Protein AF-A0A699YP89-F1 (afdb_monomer_lite)

Organism: Haematococcus lacustris (NCBI:txid44745)

Radius of gyration: 20.76 Å; chains: 1; bounding box: 61×24×50 Å

Structure (mmCIF, N/CA/C/O backbone):
data_AF-A0A699YP89-F1
#
_entry.id   AF-A0A699YP89-F1
#
loop_
_atom_site.group_PDB
_atom_site.id
_atom_site.type_symbol
_atom_site.label_atom_id
_atom_site.label_alt_id
_atom_site.label_comp_id
_atom_site.label_asym_id
_atom_site.label_entity_id
_atom_site.label_seq_id
_atom_site.pdbx_PDB_ins_code
_atom_site.Cartn_x
_atom_site.Cartn_y
_atom_site.Cartn_z
_atom_site.occupancy
_atom_site.B_iso_or_equiv
_atom_site.auth_seq_id
_atom_site.auth_comp_id
_atom_site.auth_asym_id
_atom_site.auth_atom_id
_atom_site.pdbx_PDB_model_num
ATOM 1 N N . MET A 1 1 ? 40.215 -1.358 -17.941 1.00 47.22 1 MET A N 1
ATOM 2 C CA . MET A 1 1 ? 39.381 -1.199 -19.157 1.00 47.22 1 MET A CA 1
ATOM 3 C C . MET A 1 1 ? 37.939 -0.944 -18.706 1.00 47.22 1 MET A C 1
ATOM 5 O O . MET A 1 1 ? 37.029 -1.614 -19.156 1.00 47.22 1 MET A O 1
ATOM 9 N N . ASP A 1 2 ? 37.716 0.033 -17.814 1.00 53.31 2 ASP A N 1
ATOM 10 C CA . ASP A 1 2 ? 36.477 0.084 -17.002 1.00 53.31 2 ASP A CA 1
ATOM 11 C C . ASP A 1 2 ? 35.651 1.365 -17.191 1.00 53.31 2 ASP A C 1
ATOM 13 O O . ASP A 1 2 ? 34.589 1.515 -16.600 1.00 53.31 2 ASP A O 1
ATOM 17 N N . ARG A 1 3 ? 36.103 2.293 -18.048 1.00 54.72 3 ARG A N 1
ATOM 18 C CA . ARG A 1 3 ? 35.403 3.567 -18.310 1.00 54.72 3 ARG A CA 1
ATOM 19 C C . ARG A 1 3 ? 34.377 3.519 -19.448 1.00 54.72 3 ARG A C 1
ATOM 21 O O . ARG A 1 3 ? 33.603 4.454 -19.586 1.00 54.72 3 ARG A O 1
ATOM 28 N N . PHE A 1 4 ? 34.337 2.443 -20.235 1.00 47.62 4 PHE A N 1
ATOM 29 C CA . PHE A 1 4 ? 33.404 2.311 -21.364 1.00 47.62 4 PHE A CA 1
ATOM 30 C C . PHE A 1 4 ? 32.101 1.573 -21.012 1.00 47.62 4 PHE A C 1
ATOM 32 O O . PHE A 1 4 ? 31.116 1.715 -21.724 1.00 47.62 4 PHE A O 1
ATOM 39 N N . LEU A 1 5 ? 32.048 0.850 -19.886 1.00 52.62 5 LEU A N 1
ATOM 40 C CA . LEU A 1 5 ? 30.850 0.113 -19.448 1.00 52.62 5 LEU A CA 1
ATOM 41 C C . LEU A 1 5 ? 29.878 0.952 -18.599 1.00 52.62 5 LEU A C 1
ATOM 43 O O . LEU A 1 5 ? 28.834 0.451 -18.187 1.00 52.62 5 LEU A O 1
ATOM 47 N N . THR A 1 6 ? 30.212 2.198 -18.259 1.00 53.28 6 THR A N 1
ATOM 48 C CA . THR A 1 6 ? 29.304 3.113 -17.542 1.00 53.28 6 THR A CA 1
ATOM 49 C C . THR A 1 6 ? 28.465 3.980 -18.483 1.00 53.28 6 THR A C 1
ATOM 51 O O . THR A 1 6 ? 27.383 4.382 -18.077 1.00 53.28 6 THR A O 1
ATOM 54 N N . SER A 1 7 ? 28.903 4.225 -19.728 1.00 54.53 7 SER A N 1
ATOM 55 C CA . SER A 1 7 ? 28.145 5.043 -20.699 1.00 54.53 7 SER A CA 1
ATOM 56 C C . SER A 1 7 ? 26.870 4.345 -21.162 1.00 54.53 7 SER A C 1
ATOM 58 O O . SER A 1 7 ? 25.793 4.928 -21.073 1.00 54.53 7 SER A O 1
ATOM 60 N N . SER A 1 8 ? 26.971 3.066 -21.556 1.00 60.59 8 SER A N 1
ATOM 61 C CA . SER A 1 8 ? 25.817 2.302 -22.045 1.00 60.59 8 SER A CA 1
ATOM 62 C C . SER A 1 8 ? 24.730 2.185 -20.982 1.00 60.59 8 SER A C 1
ATOM 64 O O . SER A 1 8 ? 23.572 2.432 -21.265 1.00 60.59 8 SER A O 1
ATOM 66 N N . ARG A 1 9 ? 25.107 1.940 -19.721 1.00 62.84 9 ARG A N 1
ATOM 67 C CA . ARG A 1 9 ? 24.153 1.858 -18.605 1.00 62.84 9 ARG A CA 1
ATOM 68 C C . ARG A 1 9 ? 23.379 3.156 -18.381 1.00 62.84 9 ARG A C 1
ATOM 70 O O . 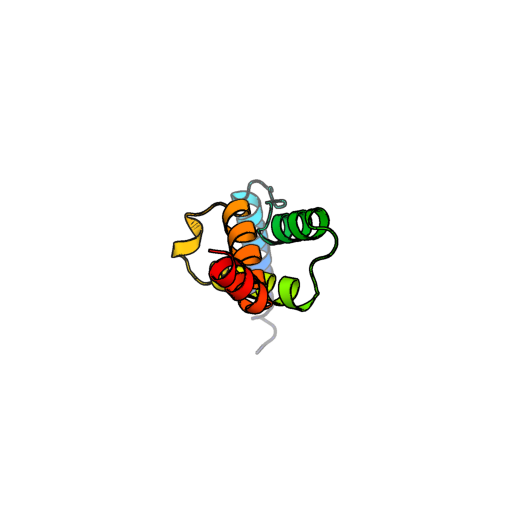ARG A 1 9 ? 22.205 3.084 -18.041 1.00 62.84 9 ARG A O 1
ATOM 77 N N . CYS A 1 10 ? 24.009 4.318 -18.551 1.00 81.00 10 CYS A N 1
ATOM 78 C CA . CYS A 1 10 ? 23.324 5.604 -18.407 1.00 81.00 10 CYS A CA 1
ATOM 79 C C . CYS A 1 10 ? 22.377 5.868 -19.583 1.00 81.00 10 CYS A C 1
ATOM 81 O O . CYS A 1 10 ? 21.238 6.273 -19.366 1.00 81.00 10 CYS A O 1
ATOM 83 N N . GLU A 1 11 ? 22.824 5.605 -20.811 1.00 85.12 11 GLU A N 1
ATOM 84 C CA . GLU A 1 11 ? 21.998 5.741 -22.018 1.00 85.12 11 GLU A CA 1
ATOM 85 C C . GLU A 1 11 ? 20.803 4.771 -21.997 1.00 85.12 11 GLU A C 1
ATOM 87 O O . GLU A 1 11 ? 19.671 5.168 -22.284 1.00 85.12 11 GLU A O 1
ATOM 92 N N . ASP A 1 12 ? 21.031 3.528 -21.571 1.00 87.81 12 ASP A N 1
ATOM 93 C CA . ASP A 1 12 ? 20.002 2.502 -21.399 1.00 87.81 12 ASP A CA 1
ATOM 94 C C . ASP A 1 12 ? 19.013 2.876 -20.285 1.00 87.81 12 ASP A C 1
ATOM 96 O O . ASP A 1 12 ? 17.808 2.687 -20.448 1.00 87.81 12 ASP A O 1
ATOM 100 N N . LEU A 1 13 ? 19.483 3.456 -19.174 1.00 90.12 13 LEU A N 1
ATOM 101 C CA . LEU A 1 13 ? 18.623 3.905 -18.075 1.00 90.12 13 LEU A CA 1
ATOM 102 C C . LEU A 1 13 ? 17.725 5.066 -18.506 1.00 90.12 13 LEU A C 1
ATOM 104 O O . LEU A 1 13 ? 16.527 5.017 -18.247 1.00 90.12 13 LEU A O 1
ATOM 108 N N . VAL A 1 14 ? 18.268 6.059 -19.215 1.00 91.81 14 VAL A N 1
ATOM 109 C CA . VAL A 1 14 ? 17.480 7.184 -19.753 1.00 91.81 14 VAL A CA 1
ATOM 110 C C . VAL A 1 14 ? 16.466 6.693 -20.787 1.00 91.81 14 VAL A C 1
ATOM 112 O O . VAL A 1 14 ? 15.324 7.156 -20.815 1.00 91.81 14 VAL A O 1
ATOM 115 N N . ARG A 1 15 ? 16.839 5.714 -21.620 1.00 93.12 15 ARG A N 1
ATOM 116 C CA . ARG A 1 15 ? 15.904 5.081 -22.558 1.00 93.12 15 ARG A CA 1
ATOM 117 C C . ARG A 1 15 ? 14.782 4.342 -21.823 1.00 93.12 15 ARG A C 1
ATOM 119 O O . ARG A 1 15 ? 13.626 4.460 -22.224 1.00 93.12 15 ARG A O 1
ATOM 126 N N . MET A 1 16 ? 15.104 3.602 -20.763 1.00 94.31 16 MET A N 1
ATOM 127 C CA . MET A 1 16 ? 14.111 2.899 -19.944 1.00 94.31 16 MET A CA 1
ATOM 128 C C . MET A 1 16 ? 13.203 3.869 -19.192 1.00 94.31 16 MET A C 1
ATOM 130 O O . MET A 1 16 ? 11.999 3.641 -19.133 1.00 94.31 16 MET A O 1
ATOM 134 N N . GLU A 1 17 ? 13.751 4.963 -18.669 1.00 93.88 17 GLU A N 1
ATOM 135 C CA . GLU A 1 17 ? 12.985 6.033 -18.035 1.00 93.88 17 GLU A CA 1
ATOM 136 C C . GLU A 1 17 ? 11.932 6.587 -19.002 1.00 93.88 17 GLU A C 1
ATOM 138 O O . GLU A 1 17 ? 10.740 6.568 -18.689 1.00 93.88 17 GLU A O 1
ATOM 143 N N . TRP A 1 18 ? 12.350 6.988 -20.206 1.00 95.56 18 TRP A N 1
ATOM 144 C CA . TRP A 1 18 ? 11.437 7.467 -21.246 1.00 95.56 18 TRP A CA 1
ATOM 145 C C . TRP A 1 18 ? 10.370 6.436 -21.611 1.00 95.56 18 TRP A C 1
ATOM 147 O O . TRP A 1 18 ? 9.191 6.777 -21.676 1.00 95.56 18 TRP A O 1
ATOM 157 N N . LEU A 1 19 ? 10.765 5.175 -21.803 1.00 96.25 19 LEU A N 1
ATOM 158 C CA . LEU A 1 19 ? 9.840 4.093 -22.138 1.00 96.25 19 LEU A CA 1
ATOM 159 C C . LEU A 1 19 ? 8.790 3.901 -21.037 1.00 96.25 19 LEU A C 1
ATOM 161 O O . LEU A 1 19 ? 7.605 3.767 -21.338 1.00 96.25 19 LEU A O 1
ATOM 165 N N . VAL A 1 20 ? 9.193 3.913 -19.766 1.00 94.62 20 VAL A N 1
ATOM 166 C CA . VAL A 1 20 ? 8.273 3.779 -18.628 1.00 94.62 20 VAL A CA 1
ATOM 167 C C . VAL A 1 20 ? 7.320 4.972 -18.561 1.00 94.62 20 VAL A C 1
ATOM 169 O O . VAL A 1 20 ? 6.110 4.769 -18.462 1.00 94.62 20 VAL A O 1
ATOM 172 N N . MET A 1 21 ? 7.824 6.206 -18.663 1.00 95.31 21 MET A N 1
ATOM 173 C CA . MET A 1 21 ? 6.971 7.401 -18.619 1.00 95.31 21 MET A CA 1
ATOM 174 C C . MET A 1 21 ? 5.947 7.432 -19.758 1.00 95.31 21 MET A C 1
ATOM 176 O O . MET A 1 21 ? 4.781 7.762 -19.518 1.00 95.31 21 MET A O 1
ATOM 180 N N . ASP A 1 22 ? 6.364 7.047 -20.966 1.00 96.25 22 ASP A N 1
ATOM 181 C CA . ASP A 1 22 ? 5.499 6.970 -22.143 1.00 96.25 22 ASP A CA 1
ATOM 182 C C . ASP A 1 22 ? 4.404 5.905 -21.965 1.00 96.25 22 ASP A C 1
ATOM 184 O O . ASP A 1 22 ? 3.219 6.196 -22.125 1.00 96.25 22 ASP A O 1
ATOM 188 N N . ASN A 1 23 ? 4.762 4.708 -21.478 1.00 95.62 23 ASN A N 1
ATOM 189 C CA . ASN A 1 23 ? 3.791 3.648 -21.172 1.00 95.62 23 ASN A CA 1
ATOM 190 C C . ASN A 1 23 ? 2.788 4.055 -20.076 1.00 95.62 23 ASN A C 1
ATOM 192 O O . ASN A 1 23 ? 1.611 3.692 -20.138 1.00 95.62 23 ASN A O 1
ATOM 196 N N . LEU A 1 24 ? 3.219 4.838 -19.082 1.00 93.56 24 LEU A N 1
ATOM 197 C CA . LEU A 1 24 ? 2.333 5.383 -18.049 1.00 93.56 24 LEU A CA 1
ATOM 198 C C . LEU A 1 24 ? 1.515 6.596 -18.533 1.00 93.56 24 LEU A C 1
ATOM 200 O O . LEU A 1 24 ? 0.717 7.131 -17.759 1.00 93.56 24 LEU A O 1
ATOM 204 N N . ASN A 1 25 ? 1.673 7.043 -19.786 1.00 94.56 25 ASN A N 1
ATOM 205 C CA . ASN A 1 25 ? 1.068 8.270 -20.317 1.00 94.56 25 ASN A CA 1
ATOM 206 C C . ASN A 1 25 ? 1.338 9.487 -19.415 1.00 94.56 25 ASN A C 1
ATOM 208 O O . ASN A 1 25 ? 0.442 10.301 -19.171 1.00 94.56 25 ASN A O 1
ATOM 212 N N . TRP A 1 26 ? 2.542 9.566 -18.839 1.00 92.56 26 TRP A N 1
ATOM 213 C CA . TRP A 1 26 ? 2.943 10.617 -17.895 1.00 92.56 26 TRP A CA 1
ATOM 214 C C . TRP A 1 26 ? 2.073 10.711 -16.621 1.00 92.56 26 TRP A C 1
ATOM 216 O O . TRP A 1 26 ? 2.145 11.687 -15.870 1.00 92.56 26 TRP A O 1
ATOM 226 N N . ARG A 1 27 ? 1.264 9.684 -16.314 1.00 92.62 27 ARG A N 1
ATOM 227 C CA . ARG A 1 27 ? 0.416 9.623 -15.111 1.00 92.62 27 ARG A CA 1
ATOM 228 C C . ARG A 1 27 ? 1.187 9.064 -13.914 1.00 92.62 27 ARG A C 1
ATOM 230 O O . ARG A 1 27 ? 0.948 7.951 -13.464 1.00 92.62 27 ARG A O 1
ATOM 237 N N . LEU A 1 28 ? 2.088 9.875 -13.367 1.00 88.81 28 LEU A N 1
ATOM 238 C CA . LEU A 1 28 ? 2.959 9.496 -12.241 1.00 88.81 28 LEU A CA 1
ATOM 239 C C . LEU A 1 28 ? 2.286 9.622 -10.859 1.00 88.81 28 LEU A C 1
ATOM 241 O O . LEU A 1 28 ? 2.799 9.124 -9.861 1.00 88.81 28 LEU A O 1
ATOM 245 N N . ARG A 1 29 ? 1.136 10.303 -10.773 1.00 87.25 29 ARG A N 1
ATOM 246 C CA . ARG A 1 29 ? 0.419 10.559 -9.513 1.00 87.25 29 ARG A CA 1
ATOM 247 C C . ARG A 1 29 ? -0.715 9.554 -9.304 1.00 87.25 29 ARG A C 1
ATOM 249 O O . ARG A 1 29 ? -1.889 9.918 -9.336 1.00 87.25 29 ARG A O 1
ATOM 256 N N . THR A 1 30 ? -0.372 8.290 -9.094 1.00 86.81 30 THR A N 1
ATOM 257 C CA . THR A 1 30 ? -1.346 7.264 -8.699 1.00 86.81 30 THR A CA 1
ATOM 258 C C . THR A 1 30 ? -1.472 7.201 -7.175 1.00 86.81 30 THR A C 1
ATOM 260 O O . THR A 1 30 ? -0.450 7.239 -6.486 1.00 86.81 30 THR A O 1
ATOM 263 N N . PRO A 1 31 ? -2.693 7.109 -6.617 1.00 87.31 31 PRO A N 1
ATOM 264 C CA . PRO A 1 31 ? -2.878 7.020 -5.174 1.00 87.31 31 PRO A CA 1
ATOM 265 C C . PRO A 1 31 ? -2.277 5.715 -4.648 1.00 87.31 31 PRO A C 1
ATOM 267 O O . PRO A 1 31 ? -2.643 4.627 -5.084 1.00 87.31 31 PRO A O 1
ATOM 270 N N . THR A 1 32 ? -1.357 5.831 -3.697 1.00 89.88 32 THR A N 1
ATOM 271 C CA . THR A 1 32 ? -0.745 4.687 -3.016 1.00 89.88 32 THR A CA 1
ATOM 272 C C . THR A 1 32 ? -1.590 4.261 -1.813 1.00 89.88 32 THR A C 1
ATOM 274 O O . THR A 1 32 ? -2.302 5.094 -1.241 1.00 89.88 32 THR A O 1
ATOM 277 N N . PRO A 1 33 ? -1.494 3.001 -1.349 1.00 90.25 33 PRO A N 1
ATOM 278 C CA . PRO A 1 33 ? -2.180 2.565 -0.128 1.00 90.25 33 PRO A CA 1
ATOM 279 C C . PRO A 1 33 ? -1.779 3.402 1.101 1.00 90.25 33 PRO A C 1
ATOM 281 O O . PRO A 1 33 ? -2.615 3.670 1.961 1.00 90.25 33 PRO A O 1
ATOM 284 N N . TYR A 1 34 ? -0.557 3.942 1.132 1.00 91.00 34 TYR A N 1
ATOM 285 C CA . TYR A 1 34 ? -0.114 4.902 2.151 1.00 91.00 34 TYR A CA 1
ATOM 286 C C . TYR A 1 34 ? -0.908 6.211 2.164 1.00 91.00 34 TYR A C 1
ATOM 288 O O . TYR A 1 34 ? -1.128 6.779 3.231 1.00 91.00 34 TYR A O 1
ATOM 296 N N . SER A 1 35 ? -1.369 6.683 1.000 1.00 91.88 35 SER A N 1
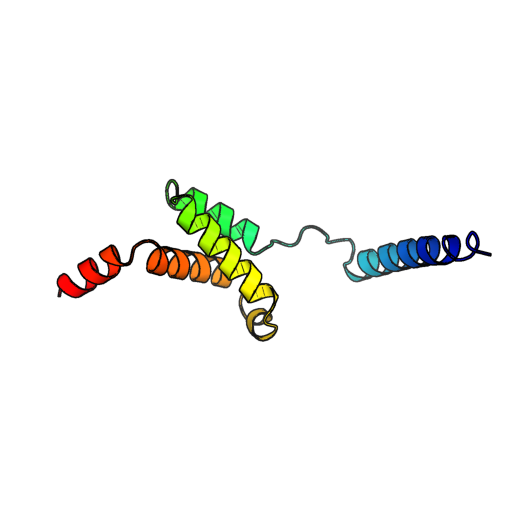ATOM 297 C CA . SER A 1 35 ? -2.187 7.900 0.915 1.00 91.88 35 SER A CA 1
ATOM 298 C C . SER A 1 35 ? -3.507 7.720 1.676 1.00 91.88 35 SER A C 1
ATOM 300 O O . SER A 1 35 ? -3.930 8.608 2.414 1.00 91.88 35 SER A O 1
ATOM 302 N N . PHE A 1 36 ? -4.121 6.537 1.556 1.00 92.38 36 PHE A N 1
ATOM 303 C CA . PHE A 1 36 ? -5.323 6.170 2.308 1.00 92.38 36 PHE A CA 1
ATOM 304 C C . PHE A 1 36 ? -5.029 5.896 3.783 1.00 92.38 36 PHE A C 1
ATOM 306 O O . PHE A 1 36 ? -5.810 6.306 4.636 1.00 92.38 36 PHE A O 1
ATOM 313 N N . LEU A 1 37 ? -3.894 5.267 4.103 1.00 90.06 37 LEU A N 1
ATOM 314 C CA . LEU A 1 37 ? -3.476 5.036 5.488 1.00 90.06 37 LEU A CA 1
ATOM 315 C C . LEU A 1 37 ? -3.344 6.366 6.246 1.00 90.06 37 LEU A C 1
ATOM 317 O O . LEU A 1 37 ? -3.911 6.519 7.326 1.00 90.06 37 LEU A O 1
ATOM 321 N N . HIS A 1 38 ? -2.682 7.360 5.645 1.00 88.62 38 HIS A N 1
ATOM 322 C CA . HIS A 1 38 ? -2.563 8.699 6.223 1.00 88.62 38 HIS A CA 1
ATOM 323 C C . HIS A 1 38 ? -3.932 9.375 6.399 1.00 88.62 38 HIS A C 1
ATOM 325 O O . HIS A 1 38 ? -4.208 9.942 7.457 1.00 88.62 38 HIS A O 1
ATOM 331 N N . LEU A 1 39 ? -4.816 9.268 5.397 1.00 90.50 39 LEU A N 1
ATOM 332 C CA . LEU A 1 39 ? -6.182 9.798 5.464 1.00 90.50 39 LEU A CA 1
ATOM 333 C C . LEU A 1 39 ? -6.976 9.185 6.630 1.00 90.50 39 LEU A C 1
ATOM 335 O O . LEU A 1 39 ? -7.602 9.906 7.406 1.00 90.50 39 LEU A O 1
ATOM 339 N N . TYR A 1 40 ? -6.934 7.861 6.775 1.00 90.38 40 TYR A N 1
ATOM 340 C CA . TYR A 1 40 ? -7.629 7.158 7.849 1.00 90.38 40 TYR A CA 1
ATOM 341 C C . TYR A 1 40 ? -7.028 7.482 9.216 1.00 90.38 40 TYR A C 1
ATOM 343 O O . TYR A 1 40 ? -7.766 7.791 10.145 1.00 90.38 40 TYR A O 1
ATOM 351 N N . CYS A 1 41 ? -5.702 7.514 9.340 1.00 87.19 41 CYS A N 1
ATOM 352 C CA . CYS A 1 41 ? -5.041 7.900 10.584 1.00 87.19 41 CYS A CA 1
ATOM 353 C C . CYS A 1 41 ? -5.441 9.312 11.042 1.00 87.19 41 CYS A C 1
ATOM 355 O O . CYS A 1 41 ? -5.662 9.535 12.235 1.00 87.19 41 CYS A O 1
ATOM 357 N N . PHE A 1 42 ? -5.563 10.253 10.100 1.00 86.38 42 PHE A N 1
ATOM 358 C CA . PHE A 1 42 ? -6.044 11.603 10.383 1.00 86.38 42 PHE A CA 1
ATOM 359 C C . PHE A 1 42 ? -7.518 11.601 10.823 1.00 86.38 42 PHE A C 1
ATOM 361 O O . PHE A 1 42 ? -7.869 12.260 11.800 1.00 86.38 42 PHE A O 1
ATOM 368 N N . GLY A 1 43 ? -8.369 10.814 10.156 1.00 85.12 43 GLY A N 1
ATOM 369 C CA . GLY A 1 43 ? -9.791 10.685 10.493 1.00 85.12 43 GLY A CA 1
ATOM 370 C C . GLY A 1 43 ? -10.077 10.010 11.841 1.00 85.12 43 GLY A C 1
ATOM 371 O O . GLY A 1 43 ? -11.068 10.343 12.484 1.00 85.12 43 GLY A O 1
ATOM 372 N N . LEU A 1 44 ? -9.212 9.100 12.303 1.00 79.00 44 LEU A N 1
ATOM 373 C CA . LEU A 1 44 ? -9.374 8.363 13.567 1.00 79.00 44 LEU A CA 1
ATOM 374 C C . LEU A 1 44 ? -8.895 9.124 14.828 1.00 79.00 44 LEU A C 1
ATOM 376 O O . LEU A 1 44 ? -8.820 8.525 15.898 1.00 79.00 44 LEU A O 1
ATOM 380 N N . ALA A 1 45 ? -8.599 10.427 14.735 1.00 66.50 45 ALA A N 1
ATOM 381 C CA . ALA A 1 45 ? -8.202 11.280 15.866 1.00 66.50 45 ALA A CA 1
ATOM 382 C C . ALA A 1 45 ? -6.944 10.791 16.625 1.00 66.50 45 ALA A C 1
ATOM 384 O O . ALA A 1 45 ? -6.961 10.573 17.834 1.00 66.50 45 ALA A O 1
ATOM 385 N N . SER A 1 46 ?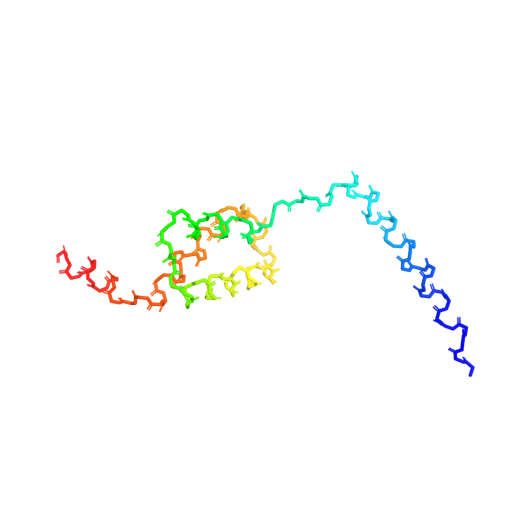 -5.824 10.705 15.895 1.00 66.19 46 SER A N 1
ATOM 386 C CA . SER A 1 46 ? -4.487 10.327 16.384 1.00 66.19 46 SER A CA 1
ATOM 387 C C . SER A 1 46 ? -4.370 8.850 16.772 1.00 66.19 46 SER A C 1
ATOM 389 O O . SER A 1 46 ? -4.465 8.453 17.936 1.00 66.19 46 SER A O 1
ATOM 391 N N . CYS A 1 47 ? -4.130 8.005 15.764 1.00 72.50 47 CYS A N 1
ATOM 392 C CA . CYS A 1 47 ? -3.727 6.624 16.004 1.00 72.50 47 CYS A CA 1
ATOM 393 C C . CYS A 1 47 ? -2.378 6.600 16.741 1.00 72.50 47 CYS A C 1
ATOM 395 O O . CYS A 1 47 ? -1.467 7.348 16.378 1.00 72.50 47 CYS A O 1
ATOM 397 N N . PRO A 1 48 ? -2.201 5.728 17.746 1.00 83.62 48 PRO A N 1
ATOM 398 C CA . PRO A 1 48 ? -0.918 5.603 18.415 1.00 83.62 48 PRO A CA 1
ATOM 399 C C . PRO A 1 48 ? 0.147 5.156 17.404 1.00 83.62 48 PRO A C 1
ATOM 401 O O . PRO A 1 48 ? -0.100 4.280 16.574 1.00 83.62 48 PRO A O 1
ATOM 404 N N . VAL A 1 49 ? 1.346 5.736 17.506 1.00 85.38 49 VAL A N 1
ATOM 405 C CA . VAL A 1 49 ? 2.521 5.426 16.667 1.00 85.38 49 VAL A CA 1
ATOM 406 C C . VAL A 1 49 ? 2.716 3.921 16.404 1.00 85.38 49 VAL A C 1
ATOM 408 O O . VAL A 1 49 ? 2.859 3.564 15.235 1.00 85.38 49 VAL A O 1
ATOM 411 N N . PRO A 1 50 ? 2.649 3.007 17.400 1.00 85.88 50 PRO A N 1
ATOM 412 C CA . PRO A 1 50 ? 2.792 1.569 17.141 1.00 85.88 50 PRO A CA 1
ATOM 413 C C . PRO A 1 50 ? 1.743 1.003 16.172 1.00 85.88 50 PRO A C 1
ATOM 415 O O . PRO A 1 50 ? 2.059 0.121 15.375 1.00 85.88 50 PRO A O 1
ATOM 418 N N . THR A 1 51 ? 0.513 1.522 16.179 1.00 86.81 51 THR A N 1
ATOM 419 C CA . THR A 1 51 ? -0.529 1.104 15.230 1.00 86.81 51 THR A CA 1
ATOM 420 C C . THR A 1 51 ? -0.224 1.590 13.817 1.00 86.81 51 THR A C 1
ATOM 422 O O . THR A 1 51 ? -0.431 0.853 12.861 1.00 86.81 51 THR A O 1
ATOM 425 N N . ILE A 1 52 ? 0.314 2.801 13.667 1.00 89.44 52 ILE A N 1
ATOM 426 C CA . ILE A 1 52 ? 0.703 3.324 12.352 1.00 89.44 52 ILE A CA 1
ATOM 427 C C . ILE A 1 52 ? 1.866 2.501 11.788 1.00 89.44 52 ILE A C 1
ATOM 429 O O . ILE A 1 52 ? 1.808 2.072 10.641 1.00 89.44 52 ILE A O 1
ATOM 433 N N . CYS A 1 53 ? 2.892 2.222 12.598 1.00 90.75 53 CYS A N 1
ATOM 434 C CA . CYS A 1 53 ? 4.038 1.412 12.179 1.00 90.75 53 CYS A CA 1
ATOM 435 C C . CYS A 1 53 ? 3.623 -0.009 11.769 1.00 90.75 53 CYS A C 1
ATOM 437 O O . CYS A 1 53 ? 4.064 -0.501 10.733 1.00 90.75 53 CYS A O 1
ATOM 439 N N . THR A 1 54 ? 2.751 -0.653 12.550 1.00 91.44 54 THR A N 1
ATOM 440 C CA . THR A 1 54 ? 2.242 -1.997 12.223 1.00 91.44 54 THR A CA 1
ATOM 441 C C . THR A 1 54 ? 1.347 -1.986 10.985 1.00 91.44 54 THR A C 1
ATOM 443 O O . THR A 1 54 ? 1.481 -2.870 10.144 1.00 91.44 54 THR A O 1
ATOM 446 N N . ALA A 1 55 ? 0.496 -0.971 10.804 1.00 92.44 55 ALA A N 1
ATOM 447 C CA . ALA A 1 55 ? -0.307 -0.826 9.591 1.00 92.44 55 ALA A CA 1
ATOM 448 C C . ALA A 1 55 ? 0.569 -0.610 8.344 1.00 92.44 55 ALA A C 1
ATOM 450 O O . ALA A 1 55 ? 0.342 -1.267 7.330 1.00 92.44 55 ALA A O 1
ATOM 451 N N . SER A 1 56 ? 1.591 0.251 8.416 1.00 92.75 56 SER A N 1
ATOM 452 C CA . SER A 1 56 ? 2.546 0.463 7.316 1.00 92.75 56 SER A CA 1
ATOM 453 C C . SER A 1 56 ? 3.288 -0.824 6.955 1.00 92.75 56 SER A C 1
ATOM 455 O O . SER A 1 56 ? 3.368 -1.168 5.780 1.00 92.75 56 SER A O 1
ATOM 457 N N . PHE A 1 57 ? 3.742 -1.582 7.957 1.00 94.12 57 PHE A N 1
ATOM 458 C CA . PHE A 1 57 ? 4.382 -2.882 7.747 1.00 94.12 57 PHE A CA 1
ATOM 459 C C . PHE A 1 57 ? 3.458 -3.888 7.041 1.00 94.12 57 PHE A C 1
ATOM 461 O O . PHE A 1 57 ? 3.879 -4.580 6.117 1.00 94.12 57 PHE A O 1
ATOM 468 N N . LEU A 1 58 ? 2.179 -3.954 7.427 1.00 93.25 58 LEU A N 1
ATOM 469 C CA . LEU A 1 58 ? 1.205 -4.836 6.775 1.00 93.25 58 LEU A CA 1
ATOM 470 C C . LEU A 1 58 ? 0.918 -4.423 5.325 1.00 93.25 58 LEU A C 1
ATOM 472 O O . LEU A 1 58 ? 0.737 -5.289 4.470 1.00 93.25 58 LEU A O 1
ATOM 476 N N . VAL A 1 59 ? 0.900 -3.119 5.032 1.00 93.75 59 VAL A N 1
ATOM 477 C CA . VAL A 1 59 ? 0.770 -2.617 3.655 1.00 93.75 59 VAL A CA 1
ATOM 478 C C . VAL A 1 59 ? 1.982 -3.009 2.808 1.00 93.75 59 VAL A C 1
ATOM 480 O O . VAL A 1 59 ? 1.803 -3.440 1.671 1.00 93.75 59 VAL A O 1
ATOM 483 N N . GLU A 1 60 ? 3.197 -2.912 3.349 1.00 93.31 60 GLU A N 1
ATOM 484 C CA . GLU A 1 60 ? 4.424 -3.353 2.665 1.00 93.31 60 GLU A CA 1
ATOM 485 C C . GLU A 1 60 ? 4.410 -4.851 2.391 1.00 93.31 60 GLU A C 1
ATOM 487 O O . GLU A 1 60 ? 4.721 -5.283 1.281 1.00 93.31 60 GLU A O 1
ATOM 492 N N . LEU A 1 61 ? 3.975 -5.642 3.371 1.00 93.25 61 LEU A N 1
ATOM 493 C CA . LEU A 1 61 ? 3.831 -7.082 3.210 1.00 93.25 61 LEU A CA 1
ATOM 494 C C . LEU A 1 61 ? 2.826 -7.426 2.103 1.00 93.25 61 LEU A C 1
ATOM 496 O O . LEU A 1 61 ? 3.073 -8.324 1.302 1.00 93.25 61 LEU A O 1
ATOM 500 N N . ALA A 1 62 ? 1.724 -6.679 2.011 1.00 92.06 62 ALA A N 1
ATOM 501 C CA . ALA A 1 62 ? 0.736 -6.869 0.959 1.00 92.06 62 ALA A CA 1
ATOM 502 C C . ALA A 1 62 ? 1.258 -6.483 -0.438 1.00 92.06 62 ALA A C 1
ATOM 504 O O . ALA A 1 62 ? 0.779 -7.026 -1.424 1.00 92.06 62 ALA A O 1
ATOM 505 N N . LEU A 1 63 ? 2.252 -5.595 -0.558 1.00 90.62 63 LEU A N 1
ATOM 506 C CA . LEU A 1 63 ? 2.887 -5.291 -1.851 1.00 90.62 63 LEU A CA 1
ATOM 507 C C . LEU A 1 63 ? 3.804 -6.420 -2.346 1.00 90.62 63 LEU A C 1
ATOM 509 O O . LEU A 1 63 ? 4.042 -6.520 -3.548 1.00 90.62 63 LEU A O 1
ATOM 513 N N . LEU A 1 64 ? 4.317 -7.258 -1.440 1.00 93.25 64 LEU A N 1
ATOM 514 C CA . LEU A 1 64 ? 5.145 -8.415 -1.791 1.00 93.25 64 LEU A CA 1
ATOM 515 C C . LEU A 1 64 ? 4.315 -9.589 -2.323 1.00 93.25 64 LEU A C 1
ATOM 517 O O . LEU A 1 64 ? 4.826 -10.401 -3.096 1.00 93.25 64 LEU A O 1
ATOM 521 N N . ASP A 1 65 ? 3.048 -9.688 -1.918 1.00 92.50 65 ASP A N 1
ATOM 522 C CA . ASP A 1 65 ? 2.150 -10.748 -2.361 1.00 92.50 65 ASP A CA 1
ATOM 523 C C . ASP A 1 65 ? 1.335 -10.318 -3.589 1.00 92.50 65 ASP A C 1
ATOM 525 O O . ASP A 1 65 ? 0.444 -9.471 -3.521 1.00 92.50 65 ASP A O 1
ATOM 529 N N . TYR A 1 66 ? 1.583 -10.968 -4.727 1.00 92.50 66 TYR A N 1
ATOM 530 C CA . TYR A 1 66 ? 0.841 -10.715 -5.963 1.00 92.50 66 TYR A CA 1
ATOM 531 C C . TYR A 1 66 ? -0.661 -10.992 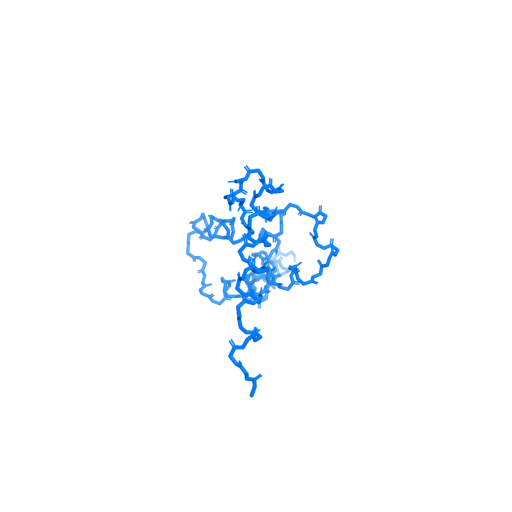-5.842 1.00 92.50 66 TYR A C 1
ATOM 533 O O . TYR A 1 66 ? -1.450 -10.404 -6.587 1.00 92.50 66 TYR A O 1
ATOM 541 N N . SER A 1 67 ? -1.082 -11.849 -4.905 1.00 91.94 67 SER A N 1
ATOM 542 C CA . SER A 1 67 ? -2.503 -12.105 -4.659 1.00 91.94 67 SER A CA 1
ATOM 543 C C . SER A 1 67 ? -3.247 -10.834 -4.218 1.00 91.94 67 SER A C 1
ATOM 545 O O . SER A 1 67 ? -4.441 -10.679 -4.503 1.00 91.94 67 SER A O 1
ATOM 547 N N . MET A 1 68 ? -2.524 -9.883 -3.610 1.00 88.75 68 MET A N 1
ATOM 548 C CA . MET A 1 68 ? -3.085 -8.669 -3.027 1.00 88.75 68 MET A CA 1
ATOM 549 C C . MET A 1 68 ? -3.454 -7.576 -4.027 1.00 88.75 68 MET A C 1
ATOM 551 O O . MET A 1 68 ? -4.280 -6.715 -3.715 1.00 88.75 68 MET A O 1
ATOM 555 N N . LEU A 1 69 ? -2.961 -7.664 -5.266 1.00 87.88 69 LEU A N 1
ATOM 556 C CA . LEU A 1 69 ? -3.311 -6.752 -6.365 1.00 87.88 69 LEU A CA 1
ATOM 557 C C . LEU A 1 69 ? -4.794 -6.811 -6.766 1.00 87.88 69 LEU A C 1
ATOM 559 O O . LEU A 1 69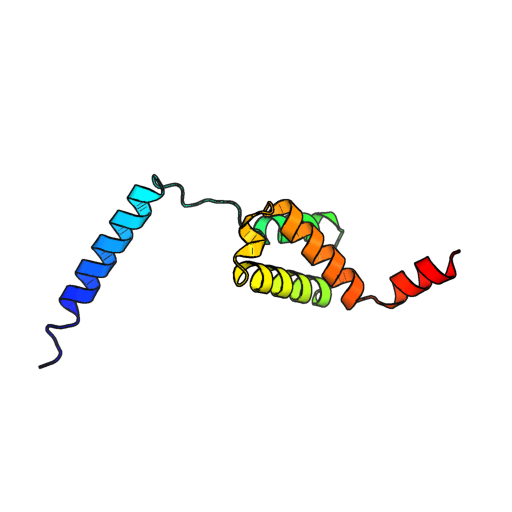 ? -5.280 -5.914 -7.453 1.00 87.88 69 LEU A O 1
ATOM 563 N N . ARG A 1 70 ? -5.528 -7.851 -6.348 1.00 92.44 70 ARG A N 1
ATOM 564 C CA . ARG A 1 70 ? -6.970 -7.974 -6.609 1.00 92.44 70 ARG A CA 1
ATOM 565 C C . ARG A 1 70 ? -7.808 -6.968 -5.810 1.00 92.44 70 ARG A C 1
ATOM 567 O O . ARG A 1 70 ? -8.928 -6.659 -6.220 1.00 92.44 70 ARG A O 1
ATOM 574 N N . TRP A 1 71 ? -7.309 -6.487 -4.672 1.00 91.62 71 TRP A N 1
ATOM 575 C CA . TRP A 1 71 ? -8.044 -5.579 -3.790 1.00 91.62 71 TRP A CA 1
ATOM 576 C C . TRP A 1 71 ? -7.687 -4.111 -4.054 1.00 91.62 71 TRP A C 1
ATOM 578 O O . TRP A 1 71 ? -6.583 -3.776 -4.469 1.00 91.62 71 TRP A O 1
ATOM 588 N N . SER A 1 72 ? -8.634 -3.208 -3.784 1.00 92.00 72 SER A N 1
ATOM 589 C CA . SER A 1 72 ? -8.394 -1.764 -3.881 1.00 92.00 72 SER A CA 1
ATOM 590 C C . SER A 1 72 ? -7.421 -1.299 -2.792 1.00 92.00 72 SER A C 1
ATOM 592 O O . SER A 1 72 ? -7.476 -1.768 -1.650 1.00 92.00 72 SER A O 1
ATOM 594 N N . TYR A 1 73 ? -6.596 -0.296 -3.100 1.00 91.88 73 TYR A N 1
ATOM 595 C CA . TYR A 1 73 ? -5.696 0.333 -2.129 1.00 91.88 73 TYR A CA 1
ATOM 596 C C . TYR A 1 73 ? -6.427 0.887 -0.896 1.00 91.88 73 TYR A C 1
ATOM 598 O O . TYR A 1 73 ? -5.883 0.838 0.204 1.00 91.88 73 TYR A O 1
ATOM 606 N N . SER A 1 74 ? -7.672 1.355 -1.050 1.00 93.00 74 SER A N 1
ATOM 607 C CA . SER A 1 74 ? -8.507 1.811 0.071 1.00 93.00 74 SER A CA 1
ATOM 608 C C . SER A 1 74 ? -8.903 0.665 1.006 1.00 93.00 74 SER A C 1
ATOM 610 O O . SER A 1 74 ? -8.755 0.773 2.222 1.00 93.00 74 SER A O 1
ATOM 612 N N . THR A 1 75 ? -9.353 -0.462 0.444 1.00 93.06 75 THR A N 1
ATOM 613 C CA . THR A 1 75 ? -9.737 -1.652 1.217 1.00 93.06 75 THR A CA 1
ATOM 614 C C . THR A 1 75 ? -8.542 -2.280 1.922 1.00 93.06 75 THR A C 1
ATOM 616 O O . THR A 1 75 ? -8.654 -2.675 3.080 1.00 93.06 75 THR A O 1
ATOM 619 N N . LEU A 1 76 ? -7.388 -2.306 1.255 1.00 93.94 76 LEU A N 1
ATOM 620 C CA . LEU A 1 76 ? -6.141 -2.829 1.804 1.00 93.94 76 LEU A CA 1
ATOM 621 C C . LEU A 1 76 ? -5.662 -1.964 2.980 1.00 93.94 76 LEU A C 1
ATOM 623 O O . LEU A 1 76 ? -5.368 -2.492 4.050 1.00 93.94 76 LEU A O 1
ATOM 627 N N . ALA A 1 77 ? -5.672 -0.635 2.827 1.00 92.94 77 ALA A N 1
ATOM 628 C CA . ALA A 1 77 ? -5.306 0.287 3.902 1.00 92.94 77 ALA A CA 1
ATOM 629 C C . ALA A 1 77 ? -6.253 0.189 5.113 1.00 92.94 77 ALA A C 1
ATOM 631 O O . ALA A 1 77 ? -5.793 0.183 6.255 1.00 92.94 77 ALA A O 1
ATOM 632 N N . ALA A 1 78 ? -7.565 0.065 4.884 1.00 91.88 78 ALA A N 1
ATOM 633 C CA . ALA A 1 78 ? -8.535 -0.119 5.962 1.00 91.88 78 ALA A CA 1
ATOM 634 C C . ALA A 1 78 ? -8.318 -1.449 6.708 1.00 91.88 78 ALA A C 1
ATOM 636 O O . ALA A 1 78 ? -8.276 -1.465 7.939 1.00 91.88 78 ALA A O 1
ATOM 637 N N . ALA A 1 79 ? -8.116 -2.552 5.978 1.00 92.50 79 ALA A N 1
ATOM 638 C CA . ALA A 1 79 ? -7.837 -3.862 6.565 1.00 92.50 79 ALA A CA 1
ATOM 639 C C . ALA A 1 79 ? -6.538 -3.860 7.388 1.00 92.50 79 ALA A C 1
ATOM 641 O O . ALA A 1 79 ? -6.518 -4.388 8.500 1.00 92.50 79 ALA A O 1
ATOM 642 N N . ALA A 1 80 ? -5.483 -3.212 6.885 1.00 92.56 80 ALA A N 1
ATOM 643 C CA . ALA A 1 80 ? -4.211 -3.075 7.590 1.00 92.56 80 ALA A CA 1
ATOM 644 C C . ALA A 1 80 ? -4.364 -2.324 8.922 1.00 92.56 80 ALA A C 1
ATOM 646 O O . ALA A 1 80 ? -3.827 -2.766 9.935 1.00 92.56 80 ALA A O 1
ATOM 647 N N . ILE A 1 81 ? -5.140 -1.234 8.955 1.00 91.19 81 ILE A N 1
ATOM 648 C CA . ILE A 1 81 ? -5.413 -0.477 10.190 1.00 91.19 81 ILE A CA 1
ATOM 649 C C . ILE A 1 81 ? -6.194 -1.325 11.197 1.00 91.19 81 ILE A C 1
ATOM 651 O O . ILE A 1 81 ? -5.849 -1.353 12.378 1.00 91.19 81 ILE A O 1
ATOM 655 N N . VAL A 1 82 ? -7.216 -2.056 10.746 1.00 89.75 82 VAL A N 1
ATOM 656 C CA . VAL A 1 82 ? -7.988 -2.953 11.619 1.00 89.75 82 VAL A CA 1
ATOM 657 C C . VAL A 1 82 ? -7.091 -4.052 12.199 1.00 89.75 82 VAL A C 1
ATOM 659 O O . VAL A 1 82 ? -7.072 -4.248 13.414 1.00 89.75 82 VAL A O 1
ATOM 662 N N . ALA A 1 83 ? -6.286 -4.717 11.370 1.00 90.94 83 ALA A N 1
ATOM 663 C CA . ALA A 1 83 ? -5.342 -5.745 11.811 1.00 90.94 83 ALA A CA 1
ATOM 664 C C . ALA A 1 83 ? -4.273 -5.194 12.778 1.00 90.94 83 ALA A C 1
ATOM 666 O O . ALA A 1 83 ? -3.956 -5.820 13.796 1.00 90.94 83 ALA A O 1
ATOM 667 N N . ALA A 1 84 ? -3.765 -3.990 12.515 1.00 90.56 84 ALA A N 1
ATOM 668 C CA . ALA A 1 84 ? -2.832 -3.282 13.387 1.00 90.56 84 ALA A CA 1
ATOM 669 C C . ALA A 1 84 ? -3.451 -2.941 14.753 1.00 90.56 84 ALA A C 1
ATOM 671 O O . ALA A 1 84 ? -2.805 -3.113 15.795 1.00 90.56 84 ALA A O 1
ATOM 672 N N . HIS A 1 85 ? -4.715 -2.505 14.775 1.00 86.38 85 HIS A N 1
ATOM 673 C CA . HIS A 1 85 ? -5.453 -2.251 16.013 1.00 86.38 85 HIS A CA 1
ATOM 674 C C . HIS A 1 85 ? -5.656 -3.525 16.834 1.00 86.38 85 HIS A C 1
ATOM 676 O O . HIS A 1 85 ? -5.429 -3.492 18.045 1.00 86.38 85 HIS A O 1
ATOM 682 N N . LEU A 1 86 ? -6.024 -4.636 16.189 1.00 84.31 86 LEU A N 1
ATOM 683 C CA . LEU A 1 86 ? -6.184 -5.938 16.846 1.00 84.31 86 LEU A CA 1
ATOM 684 C C . LEU A 1 86 ? -4.866 -6.427 17.467 1.00 84.31 86 LEU A C 1
ATOM 686 O O . LEU A 1 86 ? -4.860 -6.924 18.590 1.00 84.31 86 LEU A O 1
ATOM 690 N N . THR A 1 87 ? -3.748 -6.221 16.769 1.00 85.00 87 THR A N 1
ATOM 691 C CA . THR A 1 87 ? -2.414 -6.650 17.222 1.00 85.00 87 THR A CA 1
ATOM 692 C C . THR A 1 87 ? -1.879 -5.780 18.367 1.00 85.00 87 THR A C 1
ATOM 694 O O . THR A 1 87 ? -1.280 -6.289 19.310 1.00 85.00 87 THR A O 1
ATOM 697 N N . THR A 1 88 ? -2.107 -4.461 18.315 1.00 77.75 88 THR A N 1
ATOM 698 C CA . THR A 1 88 ? -1.585 -3.503 19.311 1.00 77.75 88 THR A CA 1
ATOM 699 C C . THR A 1 88 ? -2.450 -3.435 20.579 1.00 77.75 88 THR A C 1
ATOM 701 O O . THR A 1 88 ? -1.932 -3.199 21.670 1.00 77.75 88 THR A O 1
ATOM 704 N N . ARG A 1 89 ? -3.775 -3.620 20.465 1.00 67.88 89 ARG A N 1
ATOM 705 C CA . ARG A 1 89 ? -4.732 -3.585 21.587 1.00 67.88 89 ARG A CA 1
ATOM 706 C C . ARG A 1 89 ? -5.509 -4.906 21.706 1.00 67.88 89 ARG A C 1
ATOM 708 O O . ARG A 1 89 ? -6.725 -4.906 21.503 1.00 67.88 89 ARG A O 1
ATOM 715 N N . PRO A 1 90 ? -4.875 -6.009 22.147 1.00 60.66 90 PRO A N 1
ATOM 716 C CA . PRO A 1 90 ? -5.596 -7.264 22.393 1.00 60.66 90 PRO A CA 1
ATOM 717 C C . PRO A 1 90 ? -6.703 -7.108 23.458 1.00 60.66 90 PRO A C 1
ATOM 719 O O . PRO A 1 90 ? -7.720 -7.795 23.422 1.00 60.66 90 PRO A O 1
ATOM 722 N N . GLN A 1 91 ? -6.546 -6.143 24.372 1.00 54.56 91 GLN A N 1
ATOM 723 C CA . GLN A 1 91 ? -7.476 -5.855 25.471 1.00 54.56 91 GLN A CA 1
ATOM 724 C C . GLN A 1 91 ? -8.867 -5.392 25.001 1.00 54.56 91 GLN A C 1
ATOM 726 O O . GLN A 1 91 ? -9.858 -5.695 25.653 1.00 54.56 91 GLN A O 1
ATOM 731 N N . GLN A 1 92 ? -8.981 -4.689 23.866 1.00 58.09 92 GLN A N 1
ATOM 732 C CA . GLN A 1 92 ? -10.296 -4.260 23.365 1.00 58.09 92 GLN A CA 1
ATOM 733 C C . GLN A 1 92 ? -11.103 -5.408 22.760 1.00 58.09 92 GLN A C 1
ATOM 735 O O . GLN A 1 92 ? -12.326 -5.388 22.839 1.00 58.09 92 GLN A O 1
ATOM 740 N N . VAL A 1 93 ? -10.430 -6.417 22.201 1.00 56.88 93 VAL A N 1
ATOM 741 C CA . VAL A 1 93 ? -11.080 -7.643 21.716 1.00 56.88 93 VAL A CA 1
ATOM 742 C C . VAL A 1 93 ? -11.589 -8.457 22.898 1.00 56.88 93 VAL A C 1
ATOM 744 O O . VAL A 1 93 ? -12.730 -8.900 22.884 1.00 56.88 93 VAL A O 1
ATOM 747 N N . LEU A 1 94 ? -10.783 -8.582 23.957 1.00 55.06 94 LEU A N 1
ATOM 748 C CA . LEU A 1 94 ? -11.212 -9.223 25.200 1.00 55.06 94 LEU A CA 1
ATOM 749 C C . LEU A 1 94 ? -12.360 -8.463 25.876 1.00 55.06 94 LEU A C 1
ATOM 751 O O . LEU A 1 94 ? -13.276 -9.104 26.367 1.00 55.06 94 LE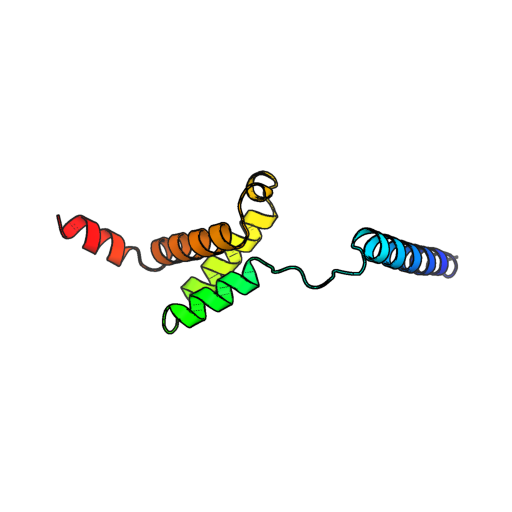U A O 1
ATOM 755 N N . ALA A 1 95 ? -12.373 -7.127 25.845 1.00 57.91 95 ALA A N 1
ATOM 756 C CA . ALA A 1 95 ? -13.495 -6.330 26.347 1.00 57.91 95 ALA A CA 1
ATOM 757 C C . ALA A 1 95 ? -14.770 -6.479 25.492 1.00 57.91 95 ALA A C 1
ATOM 759 O O . ALA A 1 95 ? -15.868 -6.487 26.038 1.00 57.91 95 ALA A O 1
ATOM 760 N N . PHE A 1 96 ? -14.638 -6.639 24.170 1.00 60.06 96 PHE A N 1
ATOM 761 C CA . PHE A 1 96 ? -15.766 -6.949 23.282 1.00 60.06 96 PHE A CA 1
ATOM 762 C C . PHE A 1 96 ? -16.306 -8.370 23.494 1.00 60.06 96 PHE A C 1
ATOM 764 O O . PHE A 1 96 ? -17.514 -8.573 23.441 1.00 60.06 96 PHE A O 1
ATOM 771 N N . LEU A 1 97 ? -15.428 -9.345 23.751 1.00 58.72 97 LEU A N 1
ATOM 772 C CA . LEU A 1 97 ? -15.801 -10.739 24.019 1.00 58.72 97 LEU A CA 1
ATOM 773 C C . LEU A 1 97 ? -16.319 -10.958 25.449 1.00 58.72 97 LEU A C 1
ATOM 775 O O . LEU A 1 97 ? -17.146 -11.833 25.656 1.00 58.72 97 LEU A O 1
ATOM 779 N N . ALA A 1 98 ? -15.860 -10.170 26.423 1.00 58.25 98 ALA A N 1
ATOM 780 C CA . ALA A 1 98 ? -16.357 -10.185 27.803 1.00 58.25 98 ALA A CA 1
ATOM 781 C C . ALA A 1 98 ? -17.645 -9.358 27.993 1.00 58.25 98 ALA A C 1
ATOM 783 O O . ALA A 1 98 ? -18.214 -9.354 29.081 1.00 58.25 98 ALA A O 1
ATOM 784 N N . GLY A 1 99 ? -18.077 -8.630 26.957 1.00 60.59 99 GLY A N 1
ATOM 785 C CA . GLY A 1 99 ? -19.308 -7.839 26.929 1.00 60.59 99 GLY A CA 1
ATOM 786 C C . GLY A 1 99 ? -20.523 -8.562 26.333 1.00 60.59 99 GLY A C 1
ATOM 787 O O . GLY A 1 99 ? -21.513 -7.890 26.040 1.00 60.59 99 GLY A O 1
ATOM 788 N N . GLN A 1 100 ? -20.448 -9.883 26.128 1.00 47.38 100 GLN A N 1
ATOM 789 C CA . GLN A 1 100 ? -21.586 -10.753 25.800 1.00 47.38 100 GLN A CA 1
ATOM 790 C C . GLN A 1 100 ? -21.861 -11.753 26.919 1.00 47.38 100 GLN A C 1
ATOM 792 O O . GLN A 1 100 ? -20.881 -12.287 27.483 1.00 47.38 100 GLN A O 1
#

Secondary structure (DSSP, 8-state):
--SSHHHHHHHHHHHHHHHHHHHTTT---PPPHHHHHHHHHHHTT---HHHHHHHHHHHHHHHH-GGGGGS-HHHHHHHHHHHHHHHH-HHHHHHHHTT-

pLDDT: mean 82.64, std 14.65, range [47.22, 96.25]

InterPro domains:
  IPR004367 Cyclin, C-terminal domain [PF02984] (31-90)
  IPR036915 Cyclin-like superfamily [SSF47954] (11-89)
  IPR039361 Cyclin [PTHR10177] (10-87)

Sequence (100 aa):
MDRFLTSSRCEDLVRMEWLVMDNLNWRLRTPTPYSFLHLYCFGLASCPVPTICTASFLVELALLDYSMLRWSYSTLAAAAIVAAHLTTRPQQVLAFLAGQ

Foldseek 3Di:
DPVPVVVVVVVVVVVVVVVVCVVCVVPPDDDALVNLLVVVCVVVPHDDPQLSVQLVVQSVVLVVDPVNVVDDSNVSSVVSSVVSCCVVCVPVVVVVVVVD